Protein AF-A0A836CD17-F1 (afdb_monomer)

Mean predicted aligned error: 4.25 Å

InterPro domains:
  IPR012337 Ribonuclease H-like superfamily [SSF53098] (3-66)
  IPR030559 DNA polymerase zeta catalytic subunit [PTHR45812] (3-66)
  IPR056435 DNA polymerase delta/zeta catalytic subunit, N-terminal domain [PF24055] (3-30)

Structure (mmCIF, N/CA/C/O backbone):
data_AF-A0A836CD17-F1
#
_entry.id   AF-A0A836CD17-F1
#
loop_
_atom_site.group_PDB
_atom_site.id
_atom_site.type_symbol
_atom_site.label_atom_id
_atom_site.label_alt_id
_atom_site.label_comp_id
_atom_site.label_asym_id
_atom_site.label_entity_id
_atom_site.label_seq_id
_atom_site.pdbx_PDB_ins_code
_atom_site.Cartn_x
_atom_site.Cartn_y
_atom_site.Cartn_z
_atom_site.occupancy
_atom_site.B_iso_or_equiv
_atom_site.auth_seq_id
_atom_site.auth_comp_id
_atom_s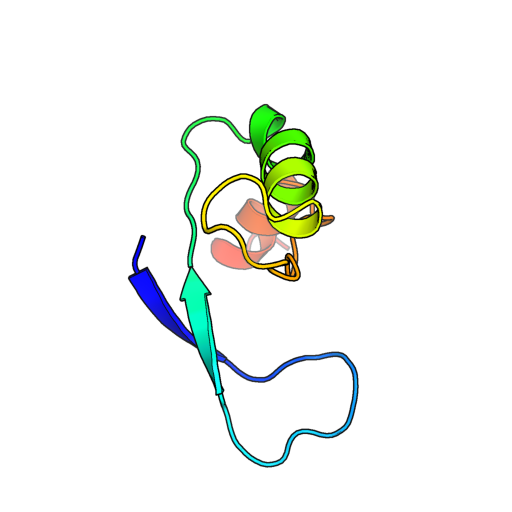ite.auth_asym_id
_atom_site.auth_atom_id
_atom_site.pdbx_PDB_model_num
ATOM 1 N N . LEU A 1 1 ? -12.197 -6.468 -2.883 1.00 84.44 1 LEU A N 1
ATOM 2 C CA . LEU A 1 1 ? -10.972 -7.111 -2.353 1.00 84.44 1 LEU A CA 1
ATOM 3 C C . LEU A 1 1 ? -10.475 -8.086 -3.400 1.00 84.44 1 LEU A C 1
ATOM 5 O O . LEU A 1 1 ? -11.219 -8.990 -3.757 1.00 84.44 1 LEU A O 1
ATOM 9 N N . THR A 1 2 ? -9.271 -7.881 -3.919 1.00 94.44 2 THR A N 1
ATOM 10 C CA . THR A 1 2 ? -8.654 -8.761 -4.924 1.00 94.44 2 THR A CA 1
ATOM 11 C C . THR A 1 2 ? -7.212 -9.066 -4.529 1.00 94.44 2 THR A C 1
ATOM 13 O O . THR A 1 2 ? -6.604 -8.319 -3.765 1.00 94.44 2 THR A O 1
ATOM 16 N N . VAL A 1 3 ? -6.660 -10.186 -4.996 1.00 94.50 3 VAL A N 1
ATOM 17 C CA . VAL A 1 3 ? -5.258 -10.555 -4.741 1.00 94.50 3 VAL A CA 1
ATOM 18 C C . VAL A 1 3 ? -4.426 -10.195 -5.967 1.00 94.50 3 VAL A C 1
ATOM 20 O O . VAL A 1 3 ? -4.823 -10.499 -7.090 1.00 94.50 3 VAL A O 1
ATOM 23 N N . ALA A 1 4 ? -3.277 -9.557 -5.758 1.00 93.56 4 ALA A N 1
ATOM 24 C CA . ALA A 1 4 ? -2.357 -9.167 -6.820 1.00 93.56 4 ALA A CA 1
ATOM 25 C C . ALA A 1 4 ? -0.919 -9.565 -6.470 1.00 93.56 4 ALA A C 1
ATOM 27 O O . ALA A 1 4 ? -0.522 -9.511 -5.309 1.00 93.56 4 ALA A O 1
ATOM 28 N N . ARG A 1 5 ? -0.114 -9.932 -7.474 1.00 94.50 5 ARG A N 1
ATOM 29 C CA . ARG A 1 5 ? 1.338 -10.081 -7.298 1.00 94.50 5 ARG A CA 1
ATOM 30 C C . ARG A 1 5 ? 1.993 -8.719 -7.496 1.00 94.50 5 ARG A C 1
ATOM 32 O O . ARG A 1 5 ? 1.800 -8.107 -8.543 1.00 94.50 5 ARG A O 1
ATOM 39 N N . ARG A 1 6 ? 2.736 -8.242 -6.499 1.00 93.12 6 ARG A N 1
ATOM 40 C CA . ARG A 1 6 ? 3.481 -6.975 -6.551 1.00 93.12 6 ARG A CA 1
ATOM 41 C C . ARG A 1 6 ? 4.837 -7.126 -5.863 1.00 93.12 6 ARG A C 1
ATOM 43 O O . ARG A 1 6 ? 5.054 -8.068 -5.105 1.00 93.12 6 ARG A O 1
ATOM 50 N N . THR A 1 7 ? 5.739 -6.190 -6.123 1.00 93.62 7 THR A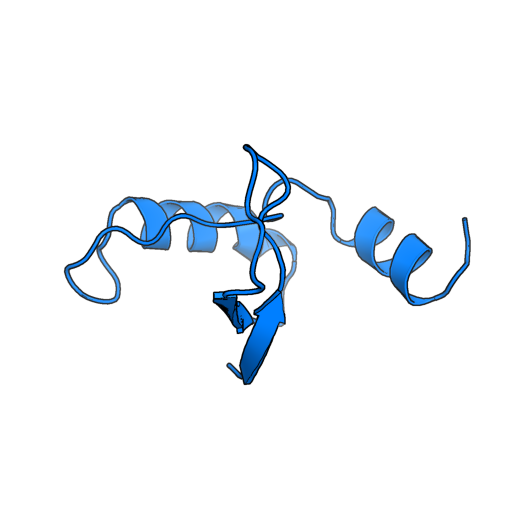 N 1
ATOM 51 C CA . THR A 1 7 ? 7.040 -6.100 -5.451 1.00 93.62 7 THR A CA 1
ATOM 52 C C . THR A 1 7 ? 7.026 -4.875 -4.551 1.00 93.62 7 THR A C 1
ATOM 54 O O . THR A 1 7 ? 6.620 -3.799 -4.987 1.00 93.62 7 THR A O 1
ATOM 57 N N . ASN A 1 8 ? 7.426 -5.033 -3.290 1.00 90.56 8 ASN A N 1
ATOM 58 C CA . ASN A 1 8 ? 7.505 -3.906 -2.368 1.00 90.56 8 ASN A CA 1
ATOM 59 C C . ASN A 1 8 ? 8.620 -2.949 -2.814 1.00 90.56 8 ASN A C 1
ATOM 61 O O . ASN A 1 8 ? 9.728 -3.389 -3.115 1.00 90.56 8 ASN A O 1
ATOM 65 N N . PHE A 1 9 ? 8.329 -1.649 -2.831 1.00 88.56 9 PHE A N 1
ATOM 66 C CA . PHE A 1 9 ? 9.300 -0.619 -3.196 1.00 88.56 9 PHE A CA 1
ATOM 67 C C . PHE A 1 9 ? 10.368 -0.410 -2.113 1.00 88.56 9 PHE A C 1
ATOM 69 O O . PHE A 1 9 ? 11.518 -0.098 -2.413 1.00 88.56 9 PHE A O 1
ATOM 76 N N . TYR A 1 10 ? 10.003 -0.583 -0.839 1.00 89.81 10 TYR A N 1
ATOM 77 C CA . TYR A 1 10 ? 10.927 -0.376 0.271 1.00 89.81 10 TYR A CA 1
ATOM 78 C C . TYR A 1 10 ? 11.747 -1.644 0.549 1.00 89.81 10 TYR A C 1
ATOM 80 O O . TYR A 1 10 ? 11.225 -2.639 1.062 1.00 89.81 10 TYR A O 1
ATOM 88 N N . GLY A 1 11 ? 13.047 -1.579 0.251 1.00 90.75 11 GLY A N 1
ATOM 89 C CA . GLY A 1 11 ? 14.010 -2.673 0.427 1.00 90.75 11 GLY A CA 1
ATOM 90 C C . GLY A 1 11 ? 14.312 -3.433 -0.870 1.00 90.75 11 GLY A C 1
ATOM 91 O O . GLY A 1 11 ? 13.769 -3.123 -1.925 1.00 90.75 11 GLY A O 1
ATOM 92 N N . TYR A 1 12 ? 15.198 -4.430 -0.793 1.00 93.50 12 TYR A N 1
ATOM 93 C CA . TYR A 1 12 ? 15.512 -5.309 -1.923 1.00 93.50 12 TYR A CA 1
ATOM 94 C C . TYR A 1 12 ? 14.679 -6.591 -1.843 1.00 93.50 12 TYR A C 1
ATOM 96 O O . TYR A 1 12 ? 14.857 -7.391 -0.925 1.00 93.50 12 TYR A O 1
ATOM 104 N N . HIS A 1 13 ? 13.784 -6.781 -2.813 1.00 92.62 13 HIS A N 1
ATOM 105 C CA . HIS A 1 13 ? 12.906 -7.949 -2.913 1.00 92.62 13 HIS A CA 1
ATOM 106 C C . HIS A 1 13 ? 13.104 -8.605 -4.288 1.00 92.62 13 HIS A C 1
ATOM 108 O O . HIS A 1 13 ? 12.642 -8.040 -5.281 1.00 92.62 13 HIS A O 1
ATOM 114 N N . PRO A 1 14 ? 13.802 -9.755 -4.377 1.00 91.69 14 PRO A N 1
ATOM 115 C CA . PRO A 1 14 ? 14.107 -10.398 -5.659 1.00 91.69 14 PRO A CA 1
ATOM 116 C C . PRO A 1 14 ? 12.870 -11.021 -6.316 1.00 91.69 14 PRO A C 1
ATOM 118 O O . PRO A 1 14 ? 12.784 -11.073 -7.540 1.00 91.69 14 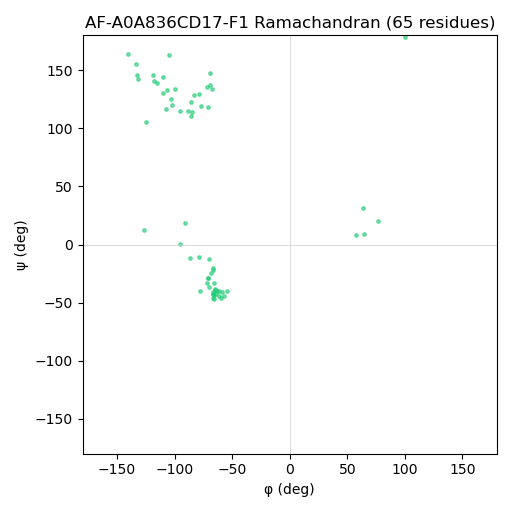PRO A O 1
ATOM 121 N N . ASP A 1 15 ? 11.896 -11.442 -5.507 1.00 93.62 15 ASP A N 1
ATOM 122 C CA . ASP A 1 15 ? 10.689 -12.117 -5.967 1.00 93.62 15 ASP A CA 1
ATOM 123 C C . ASP A 1 15 ? 9.422 -11.316 -5.629 1.00 93.62 15 ASP A C 1
ATOM 125 O O . ASP A 1 15 ? 9.302 -10.765 -4.527 1.00 93.62 15 ASP A O 1
ATOM 129 N N . PRO A 1 16 ? 8.431 -11.278 -6.539 1.00 93.19 16 PRO A N 1
ATOM 130 C CA . PRO A 1 16 ? 7.144 -10.650 -6.276 1.00 93.19 16 PRO A CA 1
ATOM 131 C C . PRO A 1 16 ? 6.330 -11.445 -5.248 1.00 93.19 16 PRO A C 1
ATOM 133 O O . PRO A 1 16 ? 6.200 -12.672 -5.320 1.00 93.19 16 PRO A O 1
ATOM 136 N N . GLN A 1 17 ? 5.713 -10.713 -4.328 1.00 93.12 17 GLN A N 1
ATOM 137 C CA . GLN A 1 17 ? 4.912 -11.232 -3.223 1.00 93.12 17 GLN A CA 1
ATOM 138 C C . GLN A 1 17 ? 3.419 -11.024 -3.503 1.00 93.12 17 GLN A C 1
ATOM 140 O O . GLN A 1 17 ? 3.024 -10.260 -4.388 1.00 93.12 17 GLN A O 1
ATOM 145 N N . LEU A 1 18 ? 2.568 -11.737 -2.768 1.00 94.00 18 LEU A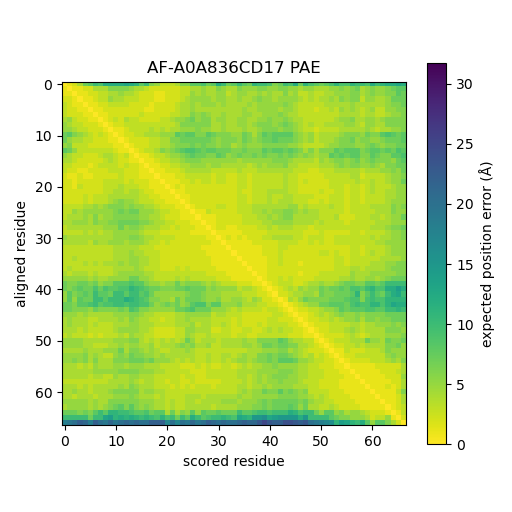 N 1
ATOM 146 C CA . LEU A 1 18 ? 1.122 -11.556 -2.850 1.00 94.00 18 LEU A CA 1
ATOM 147 C C . LEU A 1 18 ? 0.700 -10.384 -1.966 1.00 94.00 18 LEU A C 1
ATOM 149 O O . LEU A 1 18 ? 1.014 -10.343 -0.781 1.00 94.00 18 LEU A O 1
ATOM 153 N N . PHE A 1 19 ? -0.054 -9.462 -2.552 1.00 93.38 19 PHE A N 1
ATOM 154 C CA . PHE A 1 19 ? -0.642 -8.313 -1.884 1.00 93.38 19 PHE A CA 1
ATOM 155 C C . PHE A 1 19 ? -2.163 -8.368 -1.989 1.00 93.38 19 PHE A C 1
ATOM 157 O O . PHE A 1 19 ? -2.728 -8.792 -3.002 1.00 93.38 19 PHE A O 1
ATOM 164 N N . LEU A 1 20 ? -2.828 -7.894 -0.937 1.00 92.19 20 LEU A N 1
ATOM 165 C CA . LEU A 1 20 ? -4.268 -7.691 -0.929 1.00 92.19 20 LEU A CA 1
ATOM 166 C C . LEU A 1 20 ? -4.583 -6.284 -1.444 1.00 92.19 20 LEU A C 1
ATOM 168 O O . LEU A 1 20 ? -4.247 -5.289 -0.804 1.00 92.19 20 LEU A O 1
ATOM 172 N N . ARG A 1 21 ? -5.260 -6.199 -2.589 1.00 92.94 21 ARG A N 1
ATOM 173 C CA . ARG A 1 21 ? -5.789 -4.951 -3.137 1.00 92.94 21 ARG A CA 1
ATOM 174 C C . ARG A 1 21 ? -7.151 -4.662 -2.507 1.00 92.94 21 ARG A C 1
ATOM 176 O O . ARG A 1 21 ? -8.134 -5.388 -2.709 1.00 92.94 21 ARG A O 1
ATOM 183 N N . VAL A 1 22 ? -7.189 -3.583 -1.732 1.00 91.56 22 VAL A N 1
ATOM 184 C CA . VAL A 1 22 ? -8.396 -3.036 -1.110 1.00 91.56 22 VAL A CA 1
ATOM 185 C C . VAL A 1 22 ? -8.837 -1.825 -1.917 1.00 91.56 22 VAL A C 1
ATOM 187 O O . VAL A 1 22 ? -8.088 -0.866 -2.052 1.00 91.56 22 VAL A O 1
ATOM 190 N N . GLU A 1 23 ? -10.049 -1.879 -2.455 1.00 90.94 23 GLU A N 1
ATOM 191 C CA . GLU A 1 23 ? -10.653 -0.767 -3.188 1.00 90.94 23 GLU A CA 1
ATOM 192 C C . GLU A 1 23 ? -11.731 -0.147 -2.316 1.00 90.94 23 GLU A C 1
ATOM 194 O O . GLU A 1 23 ? -12.543 -0.859 -1.720 1.00 90.94 23 GLU A O 1
ATOM 199 N N . LEU A 1 24 ? -11.716 1.178 -2.224 1.00 91.75 24 LEU A N 1
ATOM 200 C CA . LEU A 1 24 ? -12.662 1.944 -1.430 1.00 91.75 24 LEU A CA 1
ATOM 201 C C . LEU A 1 24 ? -13.506 2.806 -2.359 1.00 91.75 24 LEU A C 1
ATOM 203 O O . LEU A 1 24 ? -12.988 3.413 -3.291 1.00 91.75 24 LEU A O 1
ATOM 207 N N . TYR A 1 25 ? -14.802 2.892 -2.069 1.00 91.56 25 TYR A N 1
ATOM 208 C CA . TYR A 1 25 ? -15.713 3.754 -2.821 1.00 91.56 25 TYR A CA 1
ATOM 209 C C . TYR A 1 25 ? -15.458 5.244 -2.550 1.00 91.56 25 TYR A C 1
ATOM 211 O O . TYR A 1 25 ? -15.561 6.076 -3.445 1.00 91.56 25 TYR A O 1
ATOM 219 N N . ASN A 1 26 ? -15.114 5.591 -1.304 1.00 92.44 26 ASN A N 1
ATOM 220 C CA . ASN A 1 26 ? -14.842 6.966 -0.897 1.00 92.44 26 ASN A CA 1
ATOM 221 C C . ASN A 1 26 ? -13.333 7.169 -0.653 1.00 92.44 26 ASN A C 1
ATOM 223 O O . ASN A 1 26 ? -12.805 6.597 0.305 1.00 92.44 26 ASN A O 1
ATOM 227 N N . PRO A 1 27 ? -12.642 8.029 -1.427 1.00 90.81 27 PRO A N 1
ATOM 228 C CA . PRO A 1 27 ? -11.208 8.267 -1.257 1.00 90.81 27 PRO A CA 1
ATOM 229 C C . PRO A 1 27 ? -10.856 8.960 0.068 1.00 90.81 27 PRO A C 1
ATOM 231 O O . PRO A 1 27 ? -9.735 8.825 0.551 1.00 90.81 27 PRO A O 1
ATOM 234 N N . ARG A 1 28 ? -11.801 9.668 0.707 1.00 90.94 28 ARG A N 1
ATOM 235 C CA . ARG A 1 28 ? -11.565 10.303 2.018 1.00 90.94 28 ARG A CA 1
ATOM 236 C C . ARG A 1 28 ? -11.390 9.282 3.142 1.00 90.94 28 ARG A C 1
ATOM 238 O O . ARG A 1 28 ? -10.723 9.578 4.124 1.00 90.94 28 ARG A O 1
ATOM 245 N N . ALA A 1 29 ? -11.945 8.081 2.975 1.00 92.44 29 ALA A N 1
ATOM 246 C CA . ALA A 1 29 ? -11.863 7.016 3.969 1.00 92.44 29 ALA A CA 1
ATOM 247 C C . ALA A 1 29 ? -10.507 6.283 3.964 1.00 92.44 29 ALA A C 1
ATOM 249 O O . ALA A 1 29 ? -10.232 5.519 4.884 1.00 92.44 29 ALA A O 1
ATOM 250 N N . VAL A 1 30 ? -9.642 6.502 2.961 1.00 92.62 30 VAL A N 1
ATOM 251 C CA . VAL A 1 30 ? -8.360 5.779 2.813 1.00 92.62 30 VAL A CA 1
ATOM 252 C C . VAL A 1 30 ? -7.476 5.926 4.054 1.00 92.62 30 VAL A C 1
ATOM 254 O O . VAL A 1 30 ? -6.935 4.930 4.531 1.00 92.62 30 VAL A O 1
ATOM 257 N N . GLY A 1 31 ? -7.355 7.137 4.608 1.00 91.81 31 GLY A N 1
ATOM 258 C CA . GLY A 1 31 ? -6.515 7.388 5.784 1.00 91.81 31 GLY A CA 1
ATOM 259 C C . GLY A 1 31 ? -7.035 6.705 7.052 1.00 91.81 31 GLY A C 1
ATOM 260 O O . GLY A 1 31 ? -6.264 6.091 7.793 1.00 91.81 31 GLY A O 1
ATOM 261 N N . GLU A 1 32 ? -8.349 6.753 7.278 1.00 92.06 32 GLU A N 1
ATOM 262 C CA . GLU A 1 32 ? -8.990 6.103 8.428 1.00 92.06 32 GLU A CA 1
ATOM 263 C C . GLU A 1 32 ? -8.876 4.580 8.329 1.00 92.06 32 GLU A C 1
ATOM 265 O O . GLU A 1 32 ? -8.438 3.923 9.274 1.00 92.06 32 GLU A O 1
ATOM 270 N N . VAL A 1 33 ? -9.179 4.014 7.157 1.00 92.56 33 VAL A N 1
ATOM 271 C CA . VAL A 1 33 ? -9.055 2.574 6.901 1.00 92.56 33 VAL A CA 1
ATOM 272 C C . VAL A 1 33 ? -7.605 2.117 7.064 1.00 92.56 33 VAL A C 1
ATOM 274 O O . VAL A 1 33 ? -7.360 1.111 7.726 1.00 92.56 33 VAL A O 1
ATOM 277 N N . ALA A 1 34 ? -6.630 2.863 6.537 1.00 93.06 34 ALA A N 1
ATOM 278 C CA . ALA A 1 34 ? -5.212 2.556 6.721 1.00 93.06 34 ALA A CA 1
ATOM 279 C C . ALA A 1 34 ? -4.821 2.528 8.209 1.00 93.06 34 ALA A C 1
ATOM 281 O O . ALA A 1 34 ? -4.108 1.624 8.643 1.00 93.06 34 ALA A O 1
ATOM 282 N N . SER A 1 35 ? -5.340 3.468 9.002 1.00 92.81 35 SER A N 1
ATOM 283 C CA . SER A 1 35 ? -5.075 3.548 10.443 1.00 92.81 35 SER A CA 1
ATOM 284 C C . SER A 1 35 ? -5.680 2.359 11.201 1.00 92.81 35 SER A C 1
ATOM 286 O O . SER A 1 35 ? -5.015 1.751 12.040 1.00 92.81 35 SER A O 1
ATOM 288 N N . LEU A 1 36 ? -6.910 1.960 10.859 1.00 92.81 36 LEU A N 1
ATOM 289 C CA . LEU A 1 36 ? -7.578 0.786 11.437 1.00 92.81 36 LEU A CA 1
ATOM 290 C C . LEU A 1 36 ? -6.863 -0.529 11.091 1.00 92.81 36 LEU A C 1
ATOM 292 O O . LEU A 1 36 ? -6.754 -1.421 11.939 1.00 92.81 36 LEU A O 1
ATOM 296 N N . LEU A 1 37 ? -6.349 -0.643 9.863 1.00 92.25 37 LEU A N 1
ATOM 297 C CA . LEU A 1 37 ? -5.554 -1.787 9.414 1.00 92.25 37 LEU A CA 1
ATOM 298 C C . LEU A 1 37 ? -4.219 -1.882 10.170 1.00 92.25 37 LEU A C 1
ATOM 300 O O . LEU A 1 37 ? -3.870 -2.965 10.644 1.00 92.25 37 LEU A O 1
ATOM 304 N N . GLN A 1 38 ? -3.522 -0.757 10.369 1.00 92.06 38 GLN A N 1
ATOM 305 C CA . GLN A 1 38 ? -2.281 -0.709 11.159 1.00 92.06 38 GLN A CA 1
ATOM 306 C C . GLN A 1 38 ? -2.508 -1.051 12.629 1.00 92.06 38 GLN A C 1
ATOM 308 O O . GLN A 1 38 ? -1.695 -1.750 13.236 1.00 92.06 38 GLN A O 1
ATOM 313 N N . ALA A 1 39 ? -3.617 -0.577 13.199 1.00 92.31 39 ALA A N 1
ATOM 314 C CA . ALA A 1 39 ? -4.003 -0.884 14.571 1.00 92.31 39 ALA A CA 1
ATOM 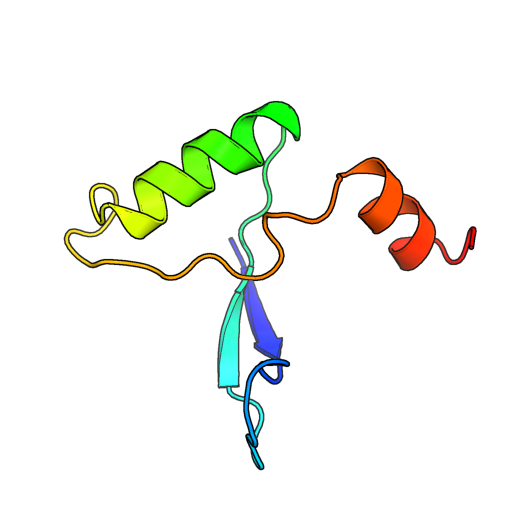315 C C . ALA A 1 39 ? -4.352 -2.372 14.765 1.00 92.31 39 ALA A C 1
ATOM 317 O O . ALA A 1 39 ? -4.293 -2.876 15.884 1.00 92.31 39 ALA A O 1
ATOM 318 N N . GLY A 1 40 ? -4.672 -3.087 13.682 1.00 89.38 40 GLY A N 1
ATOM 319 C CA . GLY A 1 40 ? -4.982 -4.514 13.695 1.00 89.38 40 GLY A CA 1
ATOM 320 C C . GLY A 1 40 ? -6.377 -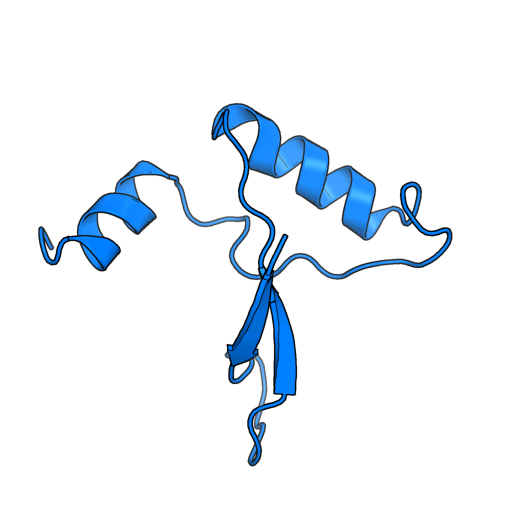4.856 14.212 1.00 89.38 40 GLY A C 1
ATOM 321 O O . GLY A 1 40 ? -6.636 -5.995 14.589 1.00 89.38 40 GLY A O 1
ATOM 322 N N . VAL A 1 41 ? -7.289 -3.881 14.196 1.00 89.94 41 VAL A 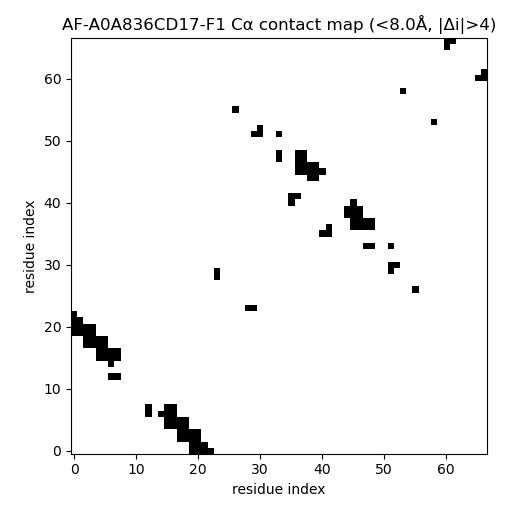N 1
ATOM 323 C CA . VAL A 1 41 ? -8.662 -4.023 14.711 1.00 89.94 41 VAL A CA 1
ATOM 324 C C . VAL A 1 41 ? -9.522 -4.918 13.809 1.00 89.94 41 VAL A C 1
ATOM 326 O O . VAL A 1 41 ? -10.427 -5.589 14.287 1.00 89.94 41 VAL A O 1
ATOM 329 N N . VAL A 1 42 ? -9.232 -4.963 12.504 1.00 84.88 42 VAL A N 1
ATOM 330 C CA . VAL A 1 42 ? -10.093 -5.630 11.509 1.00 84.88 42 VAL A CA 1
ATOM 331 C C . VAL A 1 42 ? -9.944 -7.157 11.510 1.00 84.88 42 VAL A C 1
ATOM 333 O O . VAL A 1 42 ? -10.932 -7.867 11.362 1.00 84.88 42 VAL A O 1
ATOM 336 N N . LEU A 1 43 ? -8.720 -7.673 11.662 1.00 84.00 43 LEU A N 1
ATOM 337 C CA . LEU A 1 43 ? -8.413 -9.112 11.568 1.00 84.00 43 LEU A CA 1
ATOM 338 C C . LEU A 1 43 ? -7.660 -9.650 12.794 1.00 84.00 43 LEU A C 1
ATOM 340 O O . LEU A 1 43 ? -7.084 -10.733 12.735 1.00 84.00 43 LEU A O 1
ATOM 344 N N . GLY A 1 44 ? -7.593 -8.873 13.880 1.00 85.94 44 GLY A N 1
ATOM 345 C CA . GLY A 1 44 ? -6.788 -9.208 15.061 1.00 85.94 44 GLY A CA 1
ATOM 346 C C . GLY A 1 44 ? -5.276 -9.246 14.801 1.00 85.94 44 GLY A C 1
ATOM 347 O O . GLY A 1 44 ? -4.513 -9.674 15.661 1.00 85.94 44 GLY A O 1
ATOM 348 N N . GLN A 1 45 ? -4.831 -8.805 13.621 1.00 88.81 45 GLN A N 1
ATOM 349 C CA . GLN A 1 45 ? -3.432 -8.745 13.208 1.00 88.81 45 GLN A CA 1
ATOM 350 C C . GLN A 1 45 ? -3.131 -7.372 12.620 1.00 88.81 45 GLN A C 1
ATOM 352 O O . GLN A 1 45 ? -3.963 -6.801 11.912 1.00 88.81 45 GLN A O 1
ATOM 357 N N . LYS A 1 46 ? -1.932 -6.852 12.887 1.00 89.31 46 LYS A N 1
ATOM 358 C CA . LYS A 1 46 ? -1.475 -5.590 12.302 1.00 89.31 46 LYS A CA 1
ATOM 359 C C . LYS A 1 46 ? -1.199 -5.796 10.818 1.00 89.31 46 LYS A C 1
ATOM 361 O O . LYS A 1 46 ? -0.318 -6.574 10.459 1.00 89.31 46 LYS A O 1
ATOM 366 N N . LEU A 1 47 ? -1.934 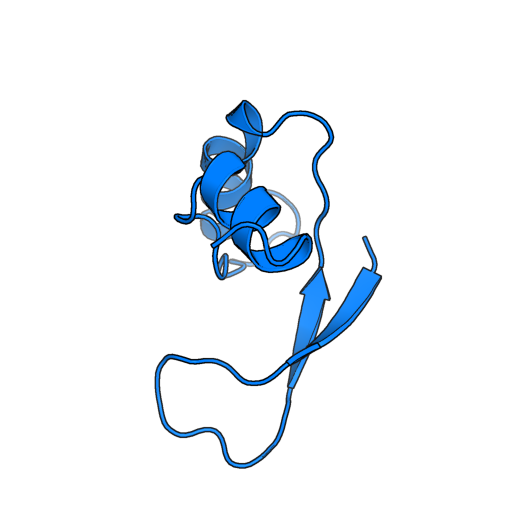-5.086 9.971 1.00 90.75 47 LEU A N 1
ATOM 367 C CA . LEU A 1 47 ? -1.706 -5.063 8.534 1.00 90.75 47 LEU A CA 1
ATOM 368 C C . LEU A 1 47 ? -1.017 -3.758 8.161 1.00 90.75 47 LEU A C 1
ATOM 370 O O . LEU A 1 47 ? -1.518 -2.681 8.474 1.00 90.75 47 LEU A O 1
ATOM 374 N N . GLN A 1 48 ? 0.124 -3.851 7.481 1.00 89.81 48 GLN A N 1
ATOM 375 C CA . GLN A 1 48 ? 0.822 -2.684 6.957 1.00 89.81 48 GLN A CA 1
ATOM 376 C C . GLN A 1 48 ? 0.103 -2.180 5.691 1.00 89.81 48 GLN A C 1
ATOM 378 O O . GLN A 1 48 ? 0.009 -2.921 4.714 1.00 89.81 48 GLN A O 1
ATOM 383 N N . PRO A 1 49 ? -0.399 -0.935 5.669 1.00 91.12 49 PRO A N 1
ATOM 384 C CA . PRO A 1 49 ? -0.911 -0.302 4.470 1.00 91.12 49 PRO A CA 1
ATOM 385 C C . PRO A 1 49 ? 0.249 0.045 3.548 1.00 91.12 49 PRO A C 1
ATOM 387 O O . PRO A 1 49 ? 1.261 0.604 3.977 1.00 91.12 49 PRO A O 1
ATOM 390 N N . PHE A 1 50 ? 0.062 -0.250 2.271 1.00 90.31 50 PHE A N 1
ATOM 391 C CA . PHE A 1 50 ? 0.966 0.140 1.201 1.00 90.31 50 PHE A CA 1
ATOM 392 C C . PHE A 1 50 ? 0.270 1.196 0.344 1.00 90.31 50 PHE A C 1
ATOM 394 O O . PHE A 1 50 ? -0.948 1.150 0.186 1.00 90.31 50 PHE A O 1
ATOM 401 N N . GLU A 1 51 ? 1.036 2.165 -0.166 1.00 86.12 51 GLU A N 1
ATOM 402 C CA . GLU A 1 51 ? 0.567 3.208 -1.103 1.00 86.12 51 GLU A CA 1
ATOM 403 C C . GLU A 1 51 ? -0.604 4.095 -0.607 1.00 86.12 51 GLU A C 1
ATOM 405 O O . GLU A 1 51 ? -1.100 4.938 -1.349 1.00 86.12 51 GLU A O 1
ATOM 410 N N . SER A 1 52 ? -1.021 3.998 0.663 1.00 86.94 52 SER A N 1
ATOM 411 C CA . SER A 1 52 ? -2.180 4.729 1.211 1.00 86.94 52 SER A CA 1
ATOM 412 C C . SER A 1 52 ? -1.978 6.242 1.360 1.00 86.94 52 SER A C 1
ATOM 414 O O . SER A 1 52 ? -2.928 6.965 1.643 1.00 86.94 52 SER A O 1
ATOM 416 N N . HIS A 1 53 ? -0.740 6.720 1.230 1.00 86.31 53 HIS A N 1
ATOM 417 C CA . HIS A 1 53 ? -0.377 8.136 1.324 1.00 86.31 53 HIS A CA 1
ATOM 418 C C . HIS A 1 53 ? -0.510 8.877 -0.015 1.00 86.31 53 HIS A C 1
ATOM 420 O O . HIS A 1 53 ? -0.430 10.104 -0.044 1.00 86.31 53 HIS A O 1
ATOM 426 N N . ILE A 1 54 ? -0.691 8.155 -1.125 1.00 87.31 54 ILE A N 1
ATOM 427 C CA . ILE A 1 54 ? -0.855 8.753 -2.449 1.00 87.31 54 ILE A CA 1
ATOM 428 C C . ILE A 1 54 ? -2.294 9.258 -2.569 1.00 87.31 54 ILE A C 1
ATOM 430 O O . ILE A 1 54 ? -3.247 8.534 -2.281 1.00 87.31 54 ILE A O 1
ATOM 434 N N . SER A 1 55 ? -2.465 10.512 -2.987 1.00 89.50 55 SER A N 1
ATOM 435 C CA . SER A 1 55 ? -3.798 11.085 -3.157 1.00 89.50 55 SER A CA 1
ATOM 436 C C . SER A 1 55 ? -4.534 10.437 -4.333 1.00 89.50 55 SER A C 1
ATOM 438 O O . SER A 1 55 ? -3.935 10.079 -5.347 1.00 89.50 55 SER A O 1
ATOM 440 N N . TYR A 1 56 ? -5.859 10.333 -4.220 1.00 90.44 56 TYR A N 1
ATOM 441 C CA . TYR A 1 56 ? -6.706 9.726 -5.252 1.00 90.44 56 TYR A CA 1
ATOM 442 C C . TYR A 1 56 ? -6.521 10.364 -6.638 1.00 90.44 56 TYR A C 1
ATOM 444 O O . TYR A 1 56 ? -6.462 9.661 -7.640 1.00 90.44 56 TYR A O 1
ATOM 452 N N . LEU A 1 57 ? -6.381 11.694 -6.699 1.00 91.25 57 LEU A N 1
ATOM 453 C CA . LEU A 1 57 ? -6.167 12.399 -7.967 1.00 91.25 57 LEU A CA 1
ATOM 454 C C . LEU A 1 57 ? -4.843 11.997 -8.630 1.00 91.25 57 LEU A C 1
ATOM 456 O O . LEU A 1 57 ? -4.810 11.802 -9.840 1.00 91.25 57 LEU A O 1
ATOM 460 N N . LEU A 1 58 ? -3.772 11.832 -7.846 1.00 90.69 58 LEU A N 1
ATOM 461 C CA . LEU A 1 58 ? -2.479 11.390 -8.372 1.00 90.69 58 LEU A CA 1
ATOM 462 C C . LEU A 1 58 ? -2.547 9.949 -8.886 1.00 90.69 58 LEU A C 1
ATOM 464 O O . LEU A 1 58 ? -2.006 9.669 -9.952 1.00 90.69 58 LEU A O 1
ATOM 468 N N . GLN A 1 59 ? -3.244 9.059 -8.173 1.00 91.25 59 GLN A N 1
ATOM 469 C CA . GLN A 1 59 ? -3.475 7.690 -8.647 1.00 91.25 59 GLN A CA 1
ATOM 470 C C . GLN A 1 59 ? -4.233 7.693 -9.981 1.00 91.25 59 GLN A C 1
ATOM 472 O O . GLN A 1 59 ? -3.789 7.058 -10.930 1.00 91.25 59 GLN A O 1
ATOM 477 N N . ALA A 1 60 ? -5.299 8.492 -10.097 1.00 90.75 60 ALA A N 1
ATOM 478 C CA . ALA A 1 60 ? -6.073 8.596 -11.332 1.00 90.75 60 ALA A CA 1
ATOM 479 C C . ALA A 1 60 ? -5.244 9.123 -12.517 1.00 90.75 60 ALA A C 1
ATOM 481 O O . ALA A 1 60 ? -5.378 8.616 -13.629 1.00 90.75 60 ALA A O 1
ATOM 482 N N . PHE A 1 61 ? -4.371 10.114 -12.302 1.00 94.38 61 PHE A N 1
ATOM 483 C CA . PHE A 1 61 ? -3.500 10.603 -13.373 1.00 94.38 61 PHE A CA 1
ATOM 484 C C . PHE A 1 61 ? -2.522 9.536 -13.860 1.00 94.38 61 PHE A C 1
ATOM 486 O O . PHE A 1 61 ? -2.358 9.376 -15.068 1.00 94.38 61 PHE A O 1
ATOM 493 N N . VAL A 1 62 ? -1.914 8.782 -12.943 1.00 92.56 62 VAL A N 1
ATOM 494 C CA . VAL A 1 62 ? -0.987 7.700 -13.298 1.00 92.56 62 VAL A CA 1
ATOM 495 C C . VAL A 1 62 ? -1.722 6.560 -14.007 1.00 92.56 62 VAL A C 1
ATOM 497 O O . VAL A 1 62 ? -1.272 6.114 -15.059 1.00 92.56 62 VAL A O 1
ATOM 500 N N . ASP A 1 63 ? -2.875 6.137 -13.488 1.00 89.25 63 ASP A N 1
ATOM 501 C CA . ASP A 1 63 ? -3.638 5.004 -14.024 1.00 89.25 63 ASP A CA 1
ATOM 502 C C . ASP A 1 63 ? -4.192 5.271 -15.434 1.00 89.25 63 ASP A C 1
ATOM 504 O O . ASP A 1 63 ? -4.282 4.354 -16.252 1.00 89.25 63 ASP A O 1
ATOM 508 N N . HIS A 1 64 ? -4.543 6.524 -15.739 1.00 91.94 64 HIS A N 1
ATOM 509 C CA . HIS A 1 64 ? -5.041 6.933 -17.056 1.00 91.94 64 HIS A CA 1
ATOM 510 C C . HIS A 1 64 ? -3.958 7.498 -17.987 1.00 91.94 64 HIS A C 1
ATOM 512 O O . HIS A 1 64 ? -4.276 7.887 -19.111 1.00 91.94 64 HIS A O 1
ATOM 518 N N . GLY A 1 65 ? -2.696 7.555 -17.547 1.00 89.88 65 GLY A N 1
ATOM 519 C CA . GLY A 1 65 ? -1.599 8.120 -18.336 1.00 89.88 65 GLY A CA 1
ATOM 520 C C . GLY A 1 65 ? -1.765 9.615 -18.638 1.00 89.88 65 GLY A C 1
ATOM 521 O O . GLY A 1 65 ? -1.347 10.074 -19.695 1.00 89.88 65 GLY A O 1
ATOM 522 N N . LEU A 1 66 ? -2.399 1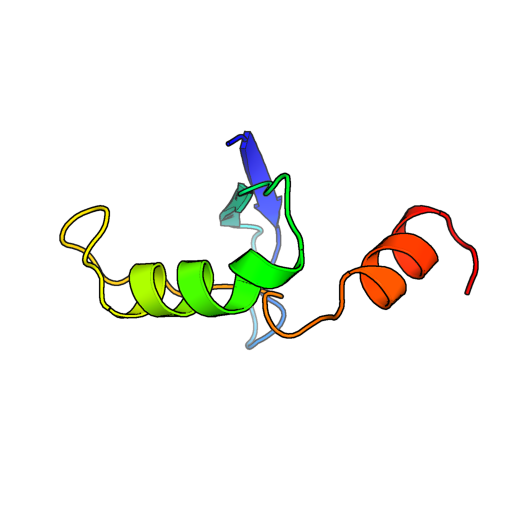0.363 -17.732 1.00 86.69 66 LEU A N 1
ATOM 523 C CA . LEU A 1 66 ? -2.660 11.806 -17.841 1.00 86.69 66 LEU A CA 1
ATOM 524 C C . LEU A 1 66 ? -1.541 12.663 -17.212 1.00 86.69 66 LEU A C 1
ATOM 526 O O . LEU A 1 66 ? -1.787 13.814 -16.849 1.00 86.69 66 LEU A O 1
ATOM 530 N N . ALA A 1 67 ? -0.358 12.078 -17.018 1.00 66.12 67 ALA A N 1
ATOM 531 C CA . ALA A 1 67 ? 0.802 12.710 -16.389 1.00 66.12 67 ALA A CA 1
ATOM 532 C C . ALA A 1 67 ? 1.608 13.581 -17.363 1.00 66.12 67 ALA A C 1
ATOM 534 O O . ALA A 1 67 ? 1.704 13.208 -18.555 1.00 66.12 67 ALA A O 1
#

Sequence (67 aa):
LTVARRTNFYGYHPDPQLFLRVELYNPRAVGEVASLLQAGVVLGQKLQPFESHISYLLQAFVDHGLA

Organism: NCBI:txid303371

Foldseek 3Di:
DDKDFADDPPDDDPGTDIDDDDDDPDLVCLVVVQVCQCVCVPPVDRDHDDPSPDHPVNVVCVVVVVD

pLDDT: mean 90.6, std 3.92, range [66.12, 94.5]

Radius of gyration: 13.29 Å; Cα contacts (8 Å, |Δi|>4): 61; chains: 1; bounding box: 31×25×33 Å

Solvent-accessible surface area (backbone atoms only — not comparable to full-atom values): 4369 Å² total; per-residue (Å²): 118,48,81,42,79,45,66,68,83,84,69,94,64,97,65,71,40,84,41,80,47,78,81,70,95,54,73,83,49,42,59,58,53,40,50,43,32,49,72,10,74,83,74,79,46,69,38,84,70,72,77,64,85,61,53,66,70,60,51,51,28,62,76,70,67,69,115

Secondary structure (DSSP, 8-state):
-EEEEE--SSS--SS-EEEEE---S-GGGHHHHHHHHHHTTTTSSPPPP-STTS-HHHHHHHHTT--